Protein AF-A0AAV3Y2T4-F1 (afdb_monomer)

Foldseek 3Di:
DDDPPPDDPVVVVVVLVVVVVDPPQQQFDDWDDDVPDWIKTKGFHPVLVVLQVVQQPQDPVRDGKDKDWDFPDDPDQKTKIWIKIFRPVDADPPPRDTDIDTHMMMITGDDPPPPPD

Structure (mmCIF, N/CA/C/O backbone):
data_AF-A0AAV3Y2T4-F1
#
_entry.id   AF-A0AAV3Y2T4-F1
#
loop_
_atom_site.group_PDB
_atom_site.id
_atom_site.type_symbol
_atom_site.label_atom_id
_atom_site.label_alt_id
_atom_site.label_comp_id
_atom_site.label_asym_id
_atom_site.label_entity_id
_atom_site.label_seq_id
_atom_site.pdbx_PDB_ins_code
_atom_site.Cartn_x
_atom_site.Cartn_y
_atom_site.Cartn_z
_atom_site.occupancy
_atom_site.B_iso_or_equiv
_atom_site.auth_seq_id
_atom_site.auth_comp_id
_atom_site.auth_asym_id
_atom_site.auth_atom_id
_atom_site.pdbx_PDB_model_num
ATOM 1 N N . MET A 1 1 ? 3.527 10.369 35.306 1.00 38.47 1 MET A N 1
ATOM 2 C CA . MET A 1 1 ? 3.471 9.435 34.163 1.00 38.47 1 MET A CA 1
ATOM 3 C C . MET A 1 1 ? 2.010 9.343 33.738 1.00 38.47 1 MET A C 1
ATOM 5 O O . MET A 1 1 ? 1.237 8.671 34.402 1.00 38.47 1 MET A O 1
ATOM 9 N N . GLN A 1 2 ? 1.588 10.160 32.766 1.00 33.53 2 GLN A N 1
ATOM 10 C CA . GLN A 1 2 ? 0.196 10.180 32.303 1.00 33.53 2 GLN A CA 1
ATOM 11 C C . GLN A 1 2 ? -0.021 9.011 31.347 1.00 33.53 2 GLN A C 1
ATOM 13 O O . GLN A 1 2 ? 0.621 8.925 30.304 1.00 33.53 2 GLN A O 1
ATOM 18 N N . THR A 1 3 ? -0.919 8.110 31.721 1.00 41.28 3 THR A N 1
ATOM 19 C CA . THR A 1 3 ? -1.422 7.047 30.859 1.00 41.28 3 THR A CA 1
ATOM 20 C C . THR A 1 3 ? -2.157 7.709 29.696 1.00 41.28 3 THR A C 1
ATOM 22 O O . THR A 1 3 ? -3.257 8.234 29.867 1.00 41.28 3 THR A O 1
ATOM 25 N N . VAL A 1 4 ? -1.536 7.744 28.516 1.00 50.06 4 VAL A N 1
ATOM 26 C CA . VAL A 1 4 ? -2.226 8.129 27.283 1.00 50.06 4 VAL A CA 1
ATOM 27 C C . VAL A 1 4 ? -3.310 7.081 27.073 1.00 50.06 4 VAL A C 1
ATOM 29 O O . VAL A 1 4 ? -3.012 5.927 26.778 1.00 50.06 4 VAL A O 1
ATOM 32 N N . ARG A 1 5 ? -4.572 7.458 27.295 1.00 46.53 5 ARG A N 1
ATOM 33 C CA . ARG A 1 5 ? -5.720 6.640 26.904 1.00 46.53 5 ARG A CA 1
ATOM 34 C C . ARG A 1 5 ? -5.674 6.536 25.382 1.00 46.53 5 ARG A C 1
ATOM 36 O O . ARG A 1 5 ? -6.099 7.452 24.682 1.00 46.53 5 ARG A O 1
ATOM 43 N N . THR A 1 6 ? -5.113 5.450 24.869 1.00 57.31 6 THR A N 1
ATOM 44 C CA . THR A 1 6 ? -5.349 5.037 23.493 1.00 57.31 6 THR A CA 1
ATOM 45 C C . THR A 1 6 ? -6.855 4.816 23.378 1.00 57.31 6 THR A C 1
ATOM 47 O O . THR A 1 6 ? -7.439 4.058 24.151 1.00 57.31 6 THR A O 1
ATOM 50 N N . GLY A 1 7 ? -7.516 5.588 22.513 1.00 63.31 7 GLY A N 1
ATOM 51 C CA . GLY A 1 7 ? -8.953 5.448 22.276 1.00 63.31 7 GLY A CA 1
ATOM 52 C C . GLY A 1 7 ? -9.314 4.001 21.937 1.00 63.31 7 GLY A C 1
ATOM 53 O O . GLY A 1 7 ? -8.457 3.219 21.509 1.00 63.31 7 GLY A O 1
ATOM 54 N N . THR A 1 8 ? -10.581 3.640 22.130 1.00 74.00 8 THR A N 1
ATOM 55 C CA . THR A 1 8 ? -11.076 2.303 21.780 1.00 74.00 8 THR A CA 1
ATOM 56 C C . THR A 1 8 ? -10.843 2.019 20.291 1.00 74.00 8 THR A C 1
ATOM 58 O O . THR A 1 8 ? -10.685 2.944 19.493 1.00 74.00 8 THR A O 1
ATOM 61 N N . PHE A 1 9 ? -10.872 0.749 19.876 1.00 68.88 9 PHE A N 1
ATOM 62 C CA . PHE A 1 9 ? -10.809 0.396 18.451 1.00 68.88 9 PHE A CA 1
ATOM 63 C C . PHE A 1 9 ? -11.857 1.168 17.621 1.00 68.88 9 PHE A C 1
ATOM 65 O O . PHE A 1 9 ? -11.559 1.661 16.537 1.00 68.88 9 PHE A O 1
ATOM 72 N N . ALA A 1 10 ? -13.054 1.385 18.178 1.00 69.75 10 ALA A N 1
ATOM 73 C CA . ALA A 1 10 ? -14.095 2.198 17.553 1.00 69.75 10 ALA A CA 1
ATOM 74 C C . ALA A 1 10 ? -13.679 3.673 17.360 1.00 69.75 10 ALA A C 1
ATOM 76 O O . ALA A 1 10 ? -13.990 4.269 16.328 1.00 69.75 10 ALA A O 1
ATOM 77 N N . ASP A 1 11 ? -12.944 4.258 18.310 1.00 74.19 11 ASP A N 1
ATOM 78 C CA . ASP A 1 11 ? -12.418 5.627 18.200 1.00 74.19 11 ASP A CA 1
ATOM 79 C C . ASP A 1 11 ? -11.329 5.734 17.123 1.00 74.19 11 ASP A C 1
ATOM 81 O O . ASP A 1 11 ? -11.271 6.719 16.378 1.00 74.19 11 ASP A O 1
ATOM 85 N N . GLN A 1 12 ? -10.489 4.705 16.999 1.00 74.25 12 GLN A N 1
ATOM 86 C CA . GLN A 1 12 ? -9.462 4.623 15.957 1.00 74.25 12 GLN A CA 1
ATOM 87 C C . GLN A 1 12 ? -10.101 4.516 14.568 1.00 74.25 12 GLN A C 1
ATOM 89 O O . GLN A 1 12 ? -9.775 5.291 13.669 1.00 74.25 12 GLN A O 1
ATOM 94 N N . VAL A 1 13 ? -11.092 3.638 14.413 1.00 72.56 13 VAL A N 1
ATOM 95 C CA . VAL A 1 13 ? -11.887 3.498 13.186 1.00 72.56 13 VAL A CA 1
ATOM 96 C C . VAL A 1 13 ? -12.550 4.818 12.792 1.00 72.56 13 VAL A C 1
ATOM 98 O O . VAL A 1 13 ? -12.436 5.266 11.650 1.00 72.56 13 VAL A O 1
ATOM 101 N N . ARG A 1 14 ? -13.196 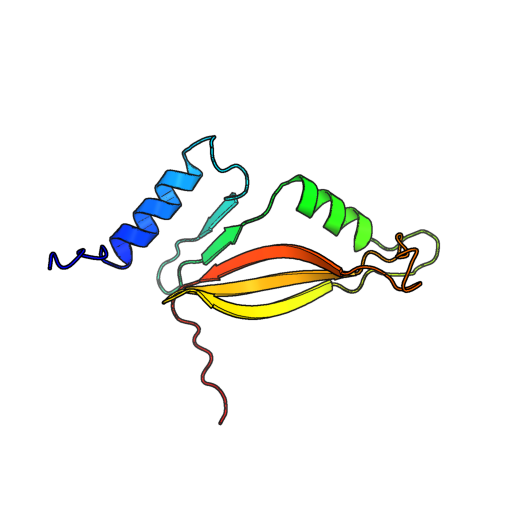5.488 13.751 1.00 76.44 14 ARG A N 1
ATOM 102 C CA . ARG A 1 14 ? -13.844 6.786 13.530 1.00 76.44 14 ARG A CA 1
ATOM 103 C C . ARG A 1 14 ? -12.844 7.874 13.130 1.00 76.44 14 ARG A C 1
ATOM 105 O O . ARG A 1 14 ? -13.202 8.817 12.424 1.00 76.44 14 ARG A O 1
ATOM 112 N N . THR A 1 15 ? -11.598 7.762 13.582 1.00 79.50 15 THR A N 1
ATOM 113 C CA . THR A 1 15 ? -10.513 8.664 13.180 1.00 79.50 15 THR A CA 1
ATOM 114 C C . THR A 1 15 ? -10.155 8.453 11.713 1.00 79.50 15 THR A C 1
ATOM 116 O O . THR A 1 15 ? -10.145 9.425 10.961 1.00 79.50 15 THR A O 1
ATOM 119 N N . VAL A 1 16 ? -9.958 7.205 11.278 1.00 75.69 16 VAL A N 1
ATOM 120 C CA . VAL A 1 16 ? -9.657 6.894 9.868 1.00 75.69 16 VAL A CA 1
ATOM 121 C C . VAL A 1 16 ? -10.806 7.305 8.945 1.00 75.69 16 VAL A C 1
ATOM 123 O O . VAL A 1 16 ? -10.580 7.856 7.873 1.00 75.69 16 VAL A O 1
ATOM 126 N N . GLU A 1 17 ? -12.050 7.134 9.380 1.00 74.75 17 GLU A N 1
ATOM 127 C CA . GLU A 1 17 ? -13.219 7.596 8.621 1.00 74.75 17 GLU A CA 1
ATOM 128 C C . GLU A 1 17 ? -13.260 9.103 8.451 1.00 74.75 17 GLU A C 1
ATOM 130 O O . GLU A 1 17 ? -13.556 9.606 7.370 1.00 74.75 17 GLU A O 1
ATOM 135 N N . ARG A 1 18 ? -12.909 9.846 9.499 1.00 78.81 18 ARG A N 1
ATOM 136 C CA . ARG A 1 18 ? -12.788 11.297 9.384 1.00 78.81 18 ARG A CA 1
ATOM 137 C C . ARG A 1 18 ? -11.708 11.685 8.380 1.00 78.81 18 ARG A C 1
ATOM 139 O O . ARG A 1 18 ? -11.887 12.666 7.669 1.00 78.81 18 ARG A O 1
ATOM 146 N N . MET A 1 19 ? -10.621 10.915 8.313 1.00 76.44 19 MET A N 1
ATOM 147 C CA . MET A 1 19 ? -9.540 11.163 7.364 1.00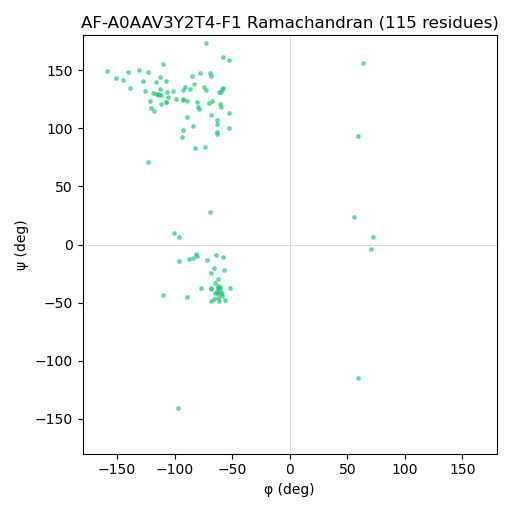 76.44 19 MET A CA 1
ATOM 148 C C . MET A 1 19 ? -9.990 10.984 5.907 1.00 76.44 19 MET A C 1
ATOM 150 O O . MET A 1 19 ? -9.541 11.754 5.067 1.00 76.44 19 MET A O 1
ATOM 154 N N . VAL A 1 20 ? -10.916 10.062 5.607 1.00 72.56 20 VAL A N 1
ATOM 155 C CA . VAL A 1 20 ? -11.525 9.944 4.259 1.00 72.56 20 VAL A CA 1
ATOM 156 C C . VAL A 1 20 ? -12.230 11.228 3.842 1.00 72.56 20 VAL A C 1
ATOM 158 O O . VAL A 1 20 ? -12.146 11.650 2.695 1.00 72.56 20 VAL A O 1
ATOM 161 N N . HIS A 1 21 ? -12.954 11.845 4.774 1.00 71.31 21 HIS A N 1
ATOM 162 C CA . HIS A 1 21 ? -13.748 13.039 4.493 1.00 71.31 21 HIS A CA 1
ATOM 163 C C . HIS A 1 21 ? -12.922 14.326 4.485 1.00 71.31 21 HIS A C 1
ATOM 165 O O . HIS A 1 21 ? -13.433 15.384 4.128 1.00 71.31 21 HIS A O 1
ATOM 171 N N . THR A 1 22 ? -11.653 14.255 4.882 1.00 74.25 22 THR A N 1
ATOM 172 C CA . THR A 1 22 ? -10.721 15.373 4.775 1.00 74.25 22 THR A CA 1
ATOM 173 C C . THR A 1 22 ? -9.955 15.288 3.459 1.00 74.25 22 THR A C 1
ATOM 175 O O . THR A 1 22 ? -9.250 14.312 3.222 1.00 74.25 22 THR A O 1
ATOM 178 N N . GLU A 1 23 ? -9.989 16.350 2.649 1.00 66.88 23 GLU A N 1
ATOM 179 C CA . GLU A 1 23 ? -9.250 16.460 1.371 1.00 66.88 23 GLU A CA 1
ATOM 180 C C . GLU A 1 23 ? -7.724 16.300 1.510 1.00 66.88 23 GLU A C 1
ATOM 182 O O . GLU A 1 23 ? -7.004 16.154 0.528 1.00 66.88 23 GLU A O 1
ATOM 187 N N . LYS A 1 24 ? -7.214 16.305 2.745 1.00 76.06 24 LYS A N 1
ATOM 188 C CA . LYS A 1 24 ? -5.796 16.144 3.067 1.00 76.06 24 LYS A CA 1
ATOM 189 C C . LYS A 1 24 ? -5.248 14.742 2.764 1.00 76.06 24 LYS A C 1
ATOM 191 O O . LYS A 1 24 ? -4.037 14.608 2.604 1.00 76.06 24 LYS A O 1
ATOM 196 N N . TYR A 1 25 ? -6.092 13.710 2.735 1.00 77.62 25 TYR A N 1
ATOM 197 C CA . TYR A 1 25 ? -5.652 12.314 2.614 1.00 77.62 25 TYR A CA 1
ATOM 198 C C . TYR A 1 25 ? -6.293 11.623 1.408 1.00 77.62 25 TYR A C 1
ATOM 200 O O . TYR A 1 25 ? -7.113 10.718 1.535 1.00 77.62 25 TYR A O 1
ATOM 208 N N . ASP A 1 26 ? -5.858 12.033 0.221 1.00 81.56 26 ASP A N 1
ATOM 209 C CA . ASP A 1 26 ? -6.299 11.532 -1.086 1.00 81.56 26 ASP A CA 1
ATOM 210 C C . ASP A 1 26 ? -5.969 10.054 -1.357 1.00 81.56 26 ASP A C 1
ATOM 212 O O . ASP A 1 26 ? -6.435 9.498 -2.345 1.00 81.56 26 ASP A O 1
ATOM 216 N N . PHE A 1 27 ? -5.181 9.386 -0.515 1.00 81.81 27 PHE A N 1
ATOM 217 C CA . PHE A 1 27 ? -4.900 7.955 -0.655 1.00 81.81 27 PHE A CA 1
ATOM 218 C C . PHE A 1 27 ? -5.923 7.056 0.045 1.00 81.81 27 PHE A C 1
ATOM 220 O O . PHE A 1 27 ? -5.908 5.847 -0.176 1.00 81.81 27 PHE A O 1
ATOM 227 N N . ILE A 1 28 ? -6.798 7.590 0.902 1.00 80.44 28 ILE A N 1
ATOM 228 C CA . ILE A 1 28 ? -7.829 6.787 1.569 1.00 80.44 28 ILE A CA 1
ATOM 229 C C . ILE A 1 28 ? -9.068 6.778 0.679 1.00 80.44 28 ILE A C 1
ATOM 231 O O . ILE A 1 28 ? -9.725 7.799 0.512 1.00 80.44 28 ILE A O 1
ATOM 235 N N . GLN A 1 29 ? -9.374 5.630 0.077 1.00 82.19 29 GLN A N 1
ATOM 236 C CA . GLN A 1 29 ? -10.315 5.578 -1.047 1.00 82.19 29 GLN A CA 1
ATOM 237 C C . GLN A 1 29 ? -11.631 4.908 -0.679 1.00 82.19 29 GLN A C 1
ATOM 239 O O . GLN A 1 29 ? -12.700 5.390 -1.046 1.00 82.19 29 GLN A O 1
ATOM 244 N N . VAL A 1 30 ? -11.570 3.794 0.053 1.00 81.69 30 VAL A N 1
ATOM 245 C CA . VAL A 1 30 ? -12.762 3.010 0.390 1.00 81.69 30 VAL A CA 1
ATOM 246 C C . VAL A 1 30 ? -12.698 2.548 1.835 1.00 81.69 30 VAL A C 1
ATOM 248 O O . VAL A 1 30 ? -11.692 1.994 2.275 1.00 81.69 30 VAL A O 1
ATOM 251 N N . ILE A 1 31 ? -13.812 2.704 2.548 1.00 80.81 31 ILE A N 1
ATOM 252 C CA . ILE A 1 31 ? -14.061 2.055 3.836 1.00 80.81 31 ILE A CA 1
ATOM 253 C C . ILE A 1 31 ? -15.309 1.197 3.687 1.00 80.81 31 ILE A C 1
ATOM 255 O O . ILE A 1 31 ? -16.397 1.703 3.421 1.00 80.81 31 ILE A O 1
ATOM 259 N N . THR A 1 32 ? -15.154 -0.113 3.858 1.00 80.69 32 THR A N 1
ATOM 260 C CA . THR A 1 32 ? -16.263 -1.066 3.762 1.00 80.69 32 THR A CA 1
ATOM 261 C C . THR A 1 32 ? -16.765 -1.427 5.152 1.00 80.69 32 THR A C 1
ATOM 263 O O . THR A 1 32 ? -16.002 -1.910 5.991 1.00 80.69 32 THR A O 1
ATOM 266 N N . ARG A 1 33 ? -18.069 -1.237 5.370 1.00 73.81 33 ARG A N 1
ATOM 267 C CA . ARG A 1 33 ? -18.804 -1.694 6.553 1.00 73.81 33 ARG A CA 1
ATOM 268 C C . ARG A 1 33 ? -19.923 -2.621 6.101 1.00 73.81 33 ARG A C 1
ATOM 270 O O . ARG A 1 33 ? -20.761 -2.224 5.298 1.00 73.81 33 ARG A O 1
ATOM 277 N N . ALA A 1 34 ? -19.945 -3.842 6.614 1.00 76.56 34 ALA A N 1
ATOM 278 C CA . ALA A 1 34 ? -21.043 -4.769 6.382 1.00 76.56 34 ALA A CA 1
ATOM 279 C C . ALA A 1 34 ? -21.273 -5.613 7.635 1.00 76.56 34 ALA A C 1
ATOM 281 O O . ALA A 1 34 ? -20.322 -5.999 8.314 1.00 76.56 34 ALA A O 1
ATOM 282 N N . GLN A 1 35 ? -22.539 -5.892 7.944 1.00 74.31 35 GLN A N 1
ATOM 283 C CA . GLN A 1 35 ? -22.893 -6.737 9.078 1.00 74.31 35 GLN A CA 1
ATOM 284 C C . GLN A 1 35 ? -22.269 -8.129 8.907 1.00 74.31 35 GLN A C 1
ATOM 286 O O . GLN A 1 35 ? -22.359 -8.726 7.836 1.00 74.31 35 GLN A O 1
ATOM 291 N N . GLY A 1 36 ? -21.603 -8.623 9.953 1.00 72.69 36 GLY A N 1
ATOM 292 C CA . GLY A 1 36 ? -20.916 -9.918 9.930 1.00 72.69 36 GLY A CA 1
ATOM 293 C C . GLY A 1 36 ? -19.629 -9.955 9.097 1.00 72.69 36 GLY A C 1
ATOM 294 O O . GLY A 1 36 ? -19.054 -11.028 8.944 1.00 72.69 36 GLY A O 1
ATOM 295 N N . LYS A 1 37 ? -19.157 -8.819 8.565 1.00 72.38 37 LYS A N 1
ATOM 296 C CA . LYS A 1 37 ? -17.851 -8.722 7.904 1.00 72.38 37 LYS A CA 1
ATOM 297 C C . LYS A 1 37 ? -16.907 -7.842 8.705 1.00 72.38 37 LYS A C 1
ATOM 299 O O . LYS A 1 37 ? -17.297 -6.818 9.261 1.00 72.38 37 LYS A O 1
ATOM 304 N N . VAL A 1 38 ? -15.641 -8.232 8.690 1.00 76.06 38 VAL A N 1
ATOM 305 C CA . VAL A 1 38 ? -14.538 -7.415 9.179 1.00 76.06 38 VAL A CA 1
ATOM 306 C C . VAL A 1 38 ? -14.491 -6.091 8.415 1.00 76.06 38 VAL A C 1
ATOM 308 O O . VAL A 1 38 ? -14.563 -6.062 7.182 1.00 76.06 38 VAL A O 1
ATOM 311 N N . GLN A 1 39 ? -14.341 -4.988 9.148 1.00 79.06 39 GLN A N 1
ATOM 312 C CA . GLN A 1 39 ? -14.122 -3.692 8.525 1.00 79.06 39 GLN A CA 1
ATOM 313 C C . GLN A 1 39 ? -12.825 -3.716 7.721 1.00 79.06 39 GLN A C 1
ATOM 315 O O . GLN A 1 39 ? -11.780 -4.124 8.224 1.00 79.06 39 GLN A O 1
ATOM 320 N N . THR A 1 40 ? -12.910 -3.250 6.477 1.00 82.75 40 THR A N 1
ATOM 321 C CA . THR A 1 40 ? -11.768 -3.176 5.567 1.00 82.75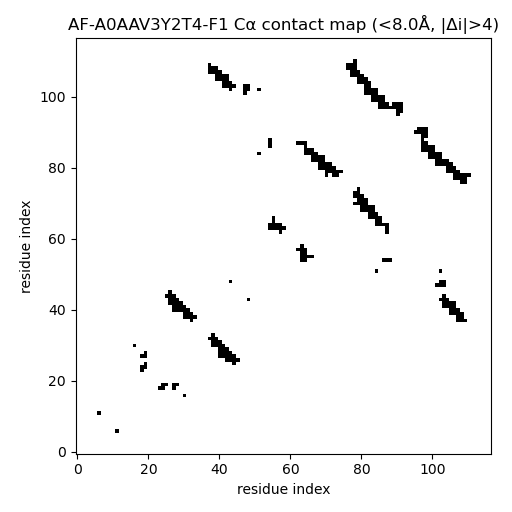 40 THR A CA 1
ATOM 322 C C . THR A 1 40 ? -11.621 -1.755 5.048 1.00 82.75 40 THR A C 1
ATOM 324 O O . THR A 1 40 ? -12.600 -1.149 4.606 1.00 82.75 40 THR A O 1
ATOM 327 N N . ILE A 1 41 ? -10.402 -1.231 5.088 1.00 85.56 41 ILE A N 1
ATOM 328 C CA . ILE A 1 41 ? -10.034 0.064 4.521 1.00 85.56 41 ILE A CA 1
ATOM 329 C C . ILE A 1 41 ? -9.060 -0.196 3.374 1.00 85.56 41 ILE A C 1
ATOM 331 O O . ILE A 1 41 ? -8.077 -0.919 3.539 1.00 85.56 41 ILE A O 1
ATOM 335 N N . ILE A 1 42 ? -9.337 0.389 2.213 1.00 87.62 42 ILE A N 1
ATOM 336 C CA . ILE A 1 42 ? -8.483 0.294 1.030 1.00 87.62 42 ILE A CA 1
ATOM 337 C C . ILE A 1 42 ? -7.796 1.638 0.828 1.00 87.62 42 ILE A C 1
ATOM 339 O O . ILE A 1 42 ? -8.451 2.677 0.686 1.00 87.62 42 ILE A O 1
ATOM 343 N N . LEU A 1 43 ? -6.469 1.591 0.806 1.00 88.44 43 LEU A N 1
ATOM 344 C CA . LEU A 1 43 ? -5.600 2.739 0.619 1.00 88.44 43 LEU A CA 1
ATOM 345 C C . LEU A 1 43 ? -4.888 2.629 -0.728 1.00 88.44 43 LEU A C 1
ATOM 347 O O . LEU A 1 43 ? -4.162 1.665 -0.967 1.00 88.44 43 LEU A O 1
ATOM 351 N N . HIS A 1 44 ? -5.066 3.610 -1.602 1.00 88.44 44 HIS A N 1
ATOM 352 C CA . HIS A 1 44 ? -4.270 3.757 -2.813 1.00 88.44 44 HIS A CA 1
ATOM 353 C C . HIS A 1 44 ? -4.331 5.191 -3.335 1.00 88.44 44 HIS A C 1
ATOM 355 O O . HIS A 1 44 ? -5.360 5.859 -3.263 1.00 88.44 44 HIS A O 1
ATOM 361 N N . TYR A 1 45 ? -3.262 5.635 -3.984 1.00 87.62 45 TYR A N 1
ATOM 362 C CA . TYR A 1 45 ? -3.341 6.797 -4.862 1.00 87.62 45 TYR A CA 1
ATOM 363 C C . TYR A 1 45 ? -3.964 6.401 -6.204 1.00 87.62 45 TYR A C 1
ATOM 365 O O . TYR A 1 45 ? -3.742 5.300 -6.717 1.00 87.62 45 TYR A O 1
ATOM 373 N N . GLN A 1 46 ? -4.705 7.310 -6.836 1.00 84.44 46 GLN A N 1
ATOM 374 C CA . GLN A 1 46 ? -5.263 7.062 -8.175 1.00 84.44 46 GLN A CA 1
ATOM 375 C C . GLN A 1 46 ? -4.164 6.801 -9.216 1.00 84.44 46 GLN A C 1
ATOM 377 O O . GLN A 1 46 ? -4.294 5.911 -10.057 1.00 84.44 46 GLN A O 1
ATOM 382 N N . LYS A 1 47 ? -3.029 7.502 -9.097 1.00 84.06 47 LYS A N 1
ATOM 383 C CA . LYS A 1 47 ? -1.851 7.278 -9.945 1.00 84.06 47 LYS A CA 1
ATOM 384 C C . LYS A 1 47 ? -1.302 5.853 -9.813 1.00 84.06 47 LYS A C 1
ATOM 386 O O . LYS A 1 47 ? -1.027 5.226 -10.828 1.00 84.06 47 LYS A O 1
ATOM 391 N N . GLN A 1 48 ? -1.233 5.308 -8.594 1.00 83.50 48 GLN A N 1
ATOM 392 C CA . GLN A 1 48 ? -0.801 3.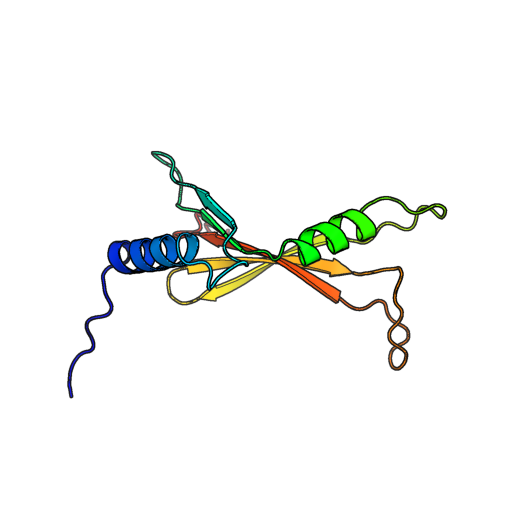920 -8.379 1.00 83.50 48 GLN A CA 1
ATOM 393 C C . GLN A 1 48 ? -1.728 2.921 -9.080 1.00 83.50 48 GLN A C 1
ATOM 395 O O . GLN A 1 48 ? -1.257 1.947 -9.661 1.00 83.50 48 GLN A O 1
ATOM 400 N N . MET A 1 49 ? -3.043 3.165 -9.075 1.00 85.00 49 MET A N 1
ATOM 401 C CA . MET A 1 49 ? -4.000 2.317 -9.796 1.00 85.00 49 MET A CA 1
ATOM 402 C C . MET A 1 49 ? -3.865 2.424 -11.309 1.00 85.00 49 MET A C 1
ATOM 404 O O . MET A 1 49 ? -3.963 1.406 -11.995 1.00 85.00 49 MET A O 1
ATOM 408 N N . ALA A 1 50 ? -3.607 3.620 -11.836 1.00 84.44 50 ALA A N 1
ATOM 409 C CA . ALA A 1 50 ? -3.320 3.800 -13.254 1.00 84.44 50 ALA A CA 1
ATOM 410 C C . ALA A 1 50 ? -2.040 3.051 -13.667 1.00 84.44 50 ALA A C 1
ATOM 412 O O . ALA A 1 50 ? -2.054 2.304 -14.648 1.00 84.44 50 ALA A O 1
ATOM 413 N N . ASP A 1 51 ? -0.972 3.177 -12.878 1.00 79.62 51 ASP A N 1
ATOM 414 C CA . ASP A 1 51 ? 0.309 2.515 -13.130 1.00 79.62 51 ASP A CA 1
ATOM 415 C C . ASP A 1 51 ? 0.185 0.988 -13.043 1.00 79.62 51 ASP A C 1
ATOM 417 O O . ASP A 1 51 ? 0.688 0.273 -13.915 1.00 79.62 51 ASP A O 1
ATOM 421 N N . MET A 1 52 ? -0.552 0.473 -12.054 1.00 80.06 52 MET A N 1
ATOM 422 C CA . MET A 1 52 ? -0.852 -0.955 -11.945 1.00 80.06 52 MET A CA 1
ATOM 423 C C . MET A 1 52 ? -1.652 -1.472 -13.139 1.00 80.06 52 MET A C 1
ATOM 425 O O . MET A 1 52 ? -1.272 -2.488 -13.718 1.00 80.06 52 MET A O 1
ATOM 429 N N . LYS A 1 53 ? -2.734 -0.786 -13.535 1.00 80.06 53 LYS A N 1
ATOM 430 C CA . LYS A 1 53 ? -3.554 -1.182 -14.693 1.00 80.06 53 LYS A CA 1
ATOM 431 C C .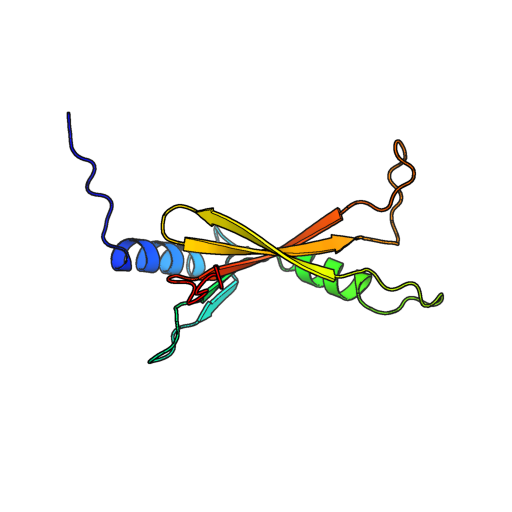 LYS A 1 53 ? -2.721 -1.225 -15.967 1.00 80.06 53 LYS A C 1
ATOM 433 O O . LYS A 1 53 ? -2.812 -2.189 -16.724 1.00 80.06 53 LYS A O 1
ATOM 438 N N . ARG A 1 54 ? -1.882 -0.210 -16.181 1.00 76.88 54 ARG A N 1
ATOM 439 C CA . ARG A 1 54 ? -0.986 -0.139 -17.338 1.00 76.88 54 ARG A CA 1
ATOM 440 C C . ARG A 1 54 ? 0.040 -1.271 -17.337 1.00 76.88 54 ARG A C 1
ATOM 442 O O . ARG A 1 54 ? 0.291 -1.843 -18.388 1.00 76.88 54 ARG A O 1
ATOM 449 N N . SER A 1 55 ? 0.606 -1.592 -16.176 1.00 71.44 55 SER A N 1
ATOM 450 C CA . SER A 1 55 ? 1.664 -2.604 -16.053 1.00 71.44 55 SER A CA 1
ATOM 451 C C . SER A 1 55 ? 1.121 -4.037 -16.128 1.00 71.44 55 SER A C 1
ATOM 453 O O . SER A 1 55 ? 1.746 -4.909 -16.722 1.00 71.44 55 SER A O 1
ATOM 455 N N . CYS A 1 56 ? -0.056 -4.295 -15.550 1.00 67.94 56 CYS A N 1
ATOM 456 C CA . CYS A 1 56 ? -0.666 -5.631 -15.51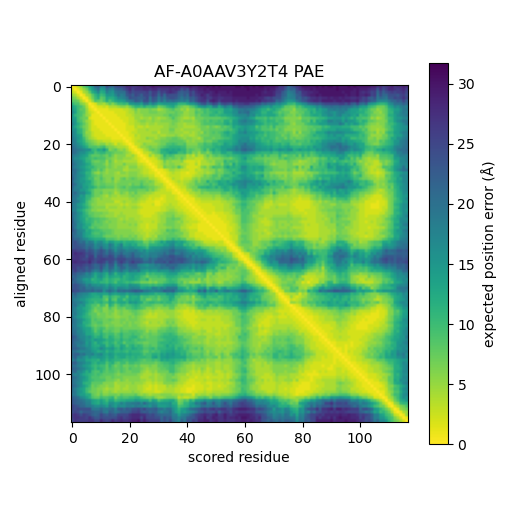6 1.00 67.94 56 CYS A CA 1
ATOM 457 C C . CYS A 1 56 ? -1.456 -5.977 -16.789 1.00 67.94 56 CYS A C 1
ATOM 459 O O . CYS A 1 56 ? -1.824 -7.135 -16.984 1.00 67.94 56 CYS A O 1
ATOM 461 N N . SER A 1 57 ? -1.719 -4.998 -17.658 1.00 67.50 57 SER A N 1
ATOM 462 C CA . SER A 1 57 ? -2.301 -5.255 -18.977 1.00 67.50 57 SER A CA 1
ATOM 463 C C . SER A 1 57 ? -1.234 -5.855 -19.902 1.00 67.50 57 SER A C 1
ATOM 465 O O . SER A 1 57 ? -0.108 -5.359 -19.917 1.00 67.50 57 SER A O 1
ATOM 467 N N . PRO A 1 58 ? -1.540 -6.911 -20.676 1.00 60.56 58 PRO A N 1
ATOM 468 C CA . PRO A 1 58 ? -0.568 -7.492 -21.592 1.00 60.56 58 PRO A CA 1
ATOM 469 C C . PRO A 1 58 ? -0.124 -6.447 -22.623 1.00 60.56 58 PRO A C 1
ATOM 471 O O . PRO A 1 58 ? -0.942 -5.901 -23.360 1.00 60.56 58 PRO A O 1
ATOM 474 N N . GLY A 1 59 ? 1.179 -6.162 -22.654 1.00 60.50 59 GLY A N 1
ATOM 475 C CA . GLY A 1 59 ? 1.783 -5.340 -23.699 1.00 60.50 59 GLY A CA 1
ATOM 476 C C . GLY A 1 59 ? 1.865 -6.083 -25.042 1.00 60.50 59 GLY A C 1
ATOM 477 O O . GLY A 1 59 ? 1.623 -7.291 -25.092 1.00 60.50 59 GLY A O 1
ATOM 478 N N . PRO A 1 60 ? 2.274 -5.398 -26.127 1.00 56.88 60 PRO A N 1
ATOM 479 C CA . PRO A 1 60 ? 2.367 -5.986 -27.470 1.00 56.88 60 PRO A CA 1
ATOM 480 C C . PRO A 1 60 ? 3.276 -7.226 -27.559 1.00 56.88 60 PRO A C 1
ATOM 482 O O . PRO A 1 60 ? 3.082 -8.057 -28.437 1.00 56.88 60 PRO A O 1
ATOM 485 N N . ASN A 1 61 ? 4.205 -7.400 -26.612 1.00 61.38 61 ASN A N 1
ATOM 486 C CA . ASN A 1 61 ? 5.123 -8.544 -26.551 1.00 61.38 61 ASN A CA 1
ATOM 487 C C . ASN A 1 61 ? 4.692 -9.627 -25.542 1.00 61.38 61 ASN A C 1
ATOM 489 O O . ASN A 1 61 ? 5.484 -10.503 -25.206 1.00 61.38 61 ASN A O 1
ATOM 493 N N . GLY A 1 62 ? 3.480 -9.551 -24.983 1.00 59.44 62 GLY A N 1
ATOM 494 C CA . GLY A 1 62 ? 2.927 -10.577 -24.089 1.00 59.44 62 GLY A CA 1
ATOM 495 C C . GLY A 1 62 ? 3.568 -10.685 -22.698 1.00 59.44 62 GLY A C 1
ATOM 496 O O . GLY A 1 62 ? 3.073 -11.451 -21.872 1.00 59.44 62 GLY A O 1
ATOM 497 N N . VAL A 1 63 ? 4.621 -9.915 -22.398 1.00 60.78 63 VAL A N 1
ATOM 498 C CA . VAL A 1 63 ? 5.241 -9.879 -21.066 1.00 60.78 63 VAL A CA 1
ATOM 499 C C . VAL A 1 63 ? 4.263 -9.230 -20.089 1.00 60.78 63 VAL A C 1
ATOM 501 O O . VAL A 1 63 ? 3.955 -8.043 -20.195 1.00 60.78 63 VAL A O 1
ATOM 504 N N . ARG A 1 64 ? 3.742 -10.024 -19.154 1.00 65.19 64 ARG A N 1
ATOM 505 C CA . ARG A 1 64 ? 2.831 -9.554 -18.107 1.00 65.19 64 ARG A CA 1
ATOM 506 C C . ARG A 1 64 ? 3.636 -9.191 -16.868 1.00 65.19 64 ARG A C 1
ATOM 508 O O . ARG A 1 64 ? 4.460 -9.986 -16.418 1.00 65.19 64 ARG A O 1
ATOM 515 N N . SER A 1 65 ? 3.369 -8.025 -16.286 1.00 69.56 65 SER A N 1
ATOM 516 C CA . SER A 1 65 ? 3.796 -7.769 -14.913 1.00 69.56 65 SER A CA 1
ATOM 517 C C . SER A 1 65 ? 3.205 -8.818 -13.981 1.00 69.56 65 SER A C 1
ATOM 519 O O . SER A 1 65 ? 2.016 -9.132 -14.046 1.00 69.56 65 SER A O 1
ATOM 521 N N . VAL A 1 66 ? 4.043 -9.344 -13.093 1.00 71.38 66 VAL A N 1
ATOM 522 C CA . VAL A 1 66 ? 3.589 -10.197 -11.999 1.00 71.38 66 VAL A CA 1
ATOM 523 C C . VAL A 1 66 ? 3.066 -9.286 -10.894 1.00 71.38 66 VAL A C 1
ATOM 525 O O . VAL A 1 66 ? 3.793 -8.409 -10.420 1.00 71.38 66 VAL A O 1
ATOM 528 N N . MET A 1 67 ? 1.807 -9.493 -10.513 1.00 78.62 67 MET A N 1
ATOM 529 C CA . MET A 1 67 ? 1.179 -8.874 -9.351 1.00 78.62 67 MET A CA 1
ATOM 530 C C . MET A 1 67 ? 1.064 -9.927 -8.253 1.00 78.62 67 MET A C 1
ATOM 532 O O . MET A 1 67 ? 0.522 -11.009 -8.478 1.00 78.62 67 MET A O 1
ATOM 536 N N . THR A 1 68 ? 1.567 -9.606 -7.072 1.00 77.56 68 THR A N 1
ATOM 537 C CA . THR A 1 68 ? 1.465 -10.438 -5.877 1.00 77.56 68 THR A CA 1
ATOM 538 C C . THR A 1 68 ? 0.804 -9.638 -4.767 1.00 77.56 68 THR A C 1
ATOM 540 O O . THR A 1 68 ? 0.933 -8.419 -4.688 1.00 77.56 68 THR A O 1
ATOM 543 N N . PHE A 1 69 ? 0.069 -10.321 -3.899 1.00 79.69 69 PHE A N 1
ATOM 544 C CA . PHE A 1 69 ? -0.403 -9.739 -2.651 1.00 79.69 69 PHE A CA 1
ATOM 545 C C . PHE A 1 69 ? 0.404 -10.376 -1.544 1.00 79.69 69 PHE A C 1
ATOM 547 O O . PHE A 1 69 ? 0.424 -11.602 -1.432 1.00 79.69 69 PHE A O 1
ATOM 55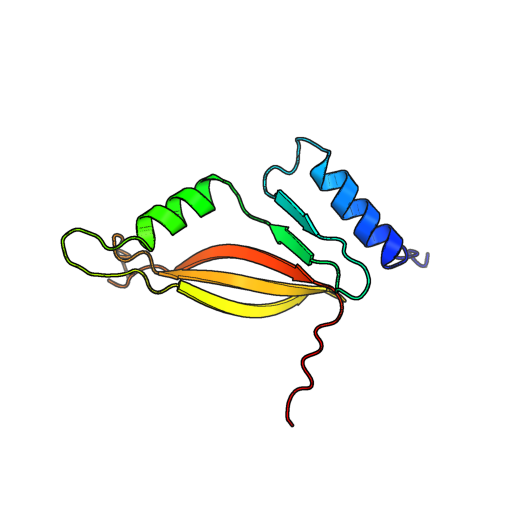4 N N . ASP A 1 70 ? 1.077 -9.548 -0.764 1.00 72.06 70 ASP A N 1
ATOM 555 C CA . ASP A 1 70 ? 1.858 -10.014 0.364 1.00 72.06 70 ASP A CA 1
ATOM 556 C C . ASP A 1 70 ? 1.204 -9.530 1.661 1.00 72.06 70 ASP A C 1
ATOM 558 O O . ASP A 1 70 ? 0.767 -8.376 1.775 1.00 72.06 70 ASP A O 1
ATOM 562 N N . LYS A 1 71 ? 1.080 -10.436 2.633 1.00 64.31 71 LYS A N 1
ATOM 563 C CA . LYS A 1 71 ? 0.585 -10.108 3.972 1.00 64.31 71 LYS A CA 1
ATOM 564 C C . LYS A 1 71 ? 1.752 -9.555 4.761 1.00 64.31 71 LYS A C 1
ATOM 566 O O . LYS A 1 71 ? 2.437 -10.262 5.495 1.00 64.31 71 LYS A O 1
ATOM 571 N N . VAL A 1 72 ? 1.990 -8.272 4.569 1.00 65.19 72 VAL A N 1
ATOM 572 C CA . VAL A 1 72 ? 3.124 -7.596 5.172 1.00 65.19 72 VAL A CA 1
ATOM 573 C C . VAL A 1 72 ? 2.631 -7.002 6.488 1.00 65.19 72 VAL A C 1
ATOM 575 O O . VAL A 1 72 ? 2.021 -5.945 6.497 1.00 65.19 72 VAL A O 1
ATOM 578 N N . PHE A 1 73 ? 2.907 -7.720 7.579 1.00 69.31 73 PHE A N 1
ATOM 579 C CA . PHE A 1 73 ? 2.895 -7.278 8.982 1.00 69.31 73 PHE A CA 1
ATOM 580 C C . PHE A 1 73 ? 1.568 -6.814 9.626 1.00 69.31 73 PHE A C 1
ATOM 582 O O . PHE A 1 73 ? 0.600 -6.379 9.005 1.00 69.31 73 PHE A O 1
ATOM 589 N N . ASN 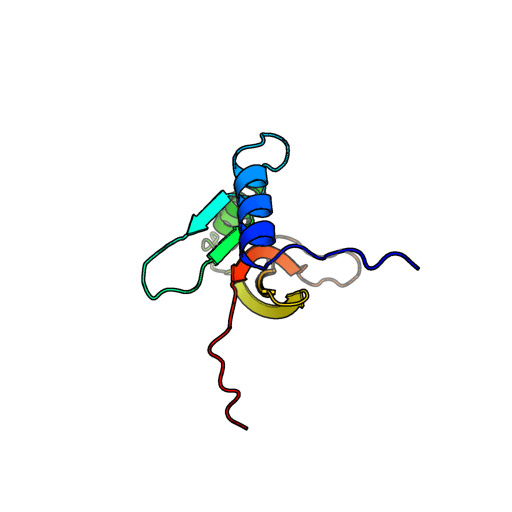A 1 74 ? 1.554 -6.916 10.957 1.00 66.62 74 ASN A N 1
ATOM 590 C CA . ASN A 1 74 ? 0.529 -6.330 11.814 1.00 66.62 74 ASN A CA 1
ATOM 591 C C . ASN A 1 74 ? 0.973 -4.909 12.185 1.00 66.62 74 ASN A C 1
ATOM 593 O O . ASN A 1 74 ? 2.060 -4.723 12.736 1.00 66.62 74 ASN A O 1
ATOM 597 N N . LEU A 1 75 ? 0.145 -3.907 11.897 1.00 68.12 75 LEU A N 1
ATOM 598 C CA . LEU A 1 75 ? 0.284 -2.562 12.450 1.00 68.12 75 LEU A CA 1
ATOM 599 C C . LEU A 1 75 ? -0.589 -2.477 13.700 1.00 68.12 75 LEU A C 1
ATOM 601 O O . LEU A 1 75 ? -1.774 -2.157 13.618 1.00 68.12 75 LEU A O 1
ATOM 605 N N . ILE A 1 76 ? 0.010 -2.764 14.858 1.00 73.56 76 ILE A N 1
ATOM 606 C CA . ILE A 1 76 ? -0.701 -2.847 16.144 1.00 73.56 76 ILE A CA 1
ATOM 607 C C . ILE A 1 76 ? -1.795 -3.929 16.036 1.00 73.56 76 ILE A C 1
ATOM 609 O O . ILE A 1 76 ? -1.461 -5.089 15.804 1.00 73.56 76 ILE A O 1
ATOM 613 N N . ASP A 1 77 ? -3.073 -3.555 16.121 1.00 69.94 77 ASP A N 1
ATOM 614 C CA . ASP A 1 77 ? -4.227 -4.465 16.088 1.00 69.94 77 ASP A CA 1
ATOM 615 C C . ASP A 1 77 ? -4.843 -4.590 14.681 1.00 69.94 77 ASP A C 1
ATOM 617 O O . ASP A 1 77 ? -5.907 -5.185 14.495 1.00 69.94 77 ASP A O 1
ATOM 621 N N . VAL A 1 78 ? -4.197 -3.999 13.671 1.00 74.06 78 VAL A N 1
ATOM 622 C CA . VAL A 1 78 ? -4.670 -3.979 12.284 1.00 74.06 78 VAL A CA 1
ATOM 623 C C . VAL A 1 78 ? -3.745 -4.817 11.414 1.00 74.06 78 VAL A C 1
ATOM 625 O O . VAL A 1 78 ? -2.531 -4.616 11.387 1.00 74.06 78 VAL A O 1
ATOM 628 N N . HIS A 1 79 ? -4.323 -5.737 10.652 1.00 80.19 79 HIS A N 1
ATOM 629 C CA . HIS A 1 79 ? -3.581 -6.493 9.653 1.00 80.19 79 HIS A CA 1
ATOM 630 C C . HIS A 1 79 ? -3.471 -5.690 8.366 1.00 80.19 79 HIS A C 1
ATOM 632 O O . HIS A 1 79 ? -4.453 -5.094 7.913 1.00 80.19 79 HIS A O 1
ATOM 638 N N . VAL A 1 80 ? -2.286 -5.719 7.760 1.00 83.56 80 VAL A N 1
ATOM 639 C CA . VAL A 1 80 ? -2.020 -5.044 6.494 1.00 83.56 80 VAL A CA 1
ATOM 640 C C . VAL A 1 80 ? -1.688 -6.076 5.427 1.00 83.56 80 VAL A C 1
ATOM 642 O O . VAL A 1 80 ? -0.850 -6.956 5.601 1.00 83.56 80 VAL A O 1
ATOM 645 N N . THR A 1 81 ? -2.364 -5.976 4.290 1.00 87.75 81 THR A N 1
ATOM 646 C CA . THR A 1 81 ? -1.957 -6.654 3.057 1.00 87.75 81 THR A CA 1
ATOM 647 C C . THR A 1 81 ? -1.561 -5.596 2.047 1.00 87.75 81 THR A C 1
ATOM 649 O O . THR A 1 81 ? -2.327 -4.667 1.800 1.00 87.75 81 THR A O 1
ATOM 652 N N . ALA A 1 82 ? -0.380 -5.729 1.454 1.00 87.44 82 ALA A N 1
ATOM 653 C CA . ALA A 1 82 ? 0.083 -4.845 0.397 1.00 87.44 82 ALA A CA 1
ATOM 654 C C . ALA A 1 82 ? 0.020 -5.579 -0.942 1.00 87.44 82 ALA A C 1
ATOM 656 O O . ALA A 1 82 ? 0.518 -6.697 -1.083 1.00 87.44 82 ALA A O 1
ATOM 657 N N . ALA A 1 83 ? -0.567 -4.941 -1.949 1.00 87.56 83 ALA A N 1
ATOM 658 C CA . ALA A 1 83 ? -0.328 -5.333 -3.325 1.00 87.56 83 ALA A CA 1
ATOM 659 C C . ALA A 1 83 ? 1.088 -4.899 -3.719 1.00 87.56 83 ALA A C 1
ATOM 661 O O . ALA A 1 83 ? 1.482 -3.755 -3.491 1.00 87.56 83 ALA A O 1
ATOM 662 N N . VAL A 1 84 ? 1.838 -5.794 -4.342 1.00 86.38 84 VAL A N 1
ATOM 663 C CA . VAL A 1 84 ? 3.172 -5.537 -4.880 1.00 86.38 84 VAL A CA 1
ATOM 664 C C . VAL A 1 84 ? 3.182 -5.986 -6.334 1.00 86.38 84 VAL A C 1
ATOM 666 O O . VAL A 1 84 ? 2.580 -6.995 -6.694 1.00 86.38 84 VAL A O 1
ATOM 669 N N . TYR A 1 85 ? 3.838 -5.233 -7.207 1.00 84.75 85 TYR A N 1
ATOM 670 C CA . TYR A 1 85 ? 3.970 -5.614 -8.610 1.00 84.75 85 TYR A CA 1
ATOM 671 C C . TYR A 1 85 ? 5.360 -5.291 -9.144 1.00 84.75 85 TYR A C 1
ATOM 673 O O . TYR A 1 85 ? 5.990 -4.321 -8.725 1.00 84.75 85 TYR A O 1
ATOM 681 N N . LYS A 1 86 ? 5.849 -6.095 -10.091 1.00 84.38 86 LYS A N 1
ATOM 682 C CA . LYS A 1 86 ? 7.083 -5.786 -10.830 1.00 84.38 86 LYS A CA 1
ATOM 683 C C . LYS A 1 86 ? 6.748 -5.045 -12.112 1.00 84.38 86 LYS A C 1
ATOM 685 O O . LYS A 1 86 ? 5.990 -5.557 -12.937 1.00 84.38 86 LYS A O 1
ATOM 690 N N . ASN A 1 87 ? 7.327 -3.865 -12.313 1.00 80.50 87 ASN A N 1
ATOM 691 C CA . ASN A 1 87 ? 7.164 -3.145 -13.573 1.00 80.50 87 ASN A CA 1
ATOM 692 C C . ASN A 1 87 ? 8.183 -3.657 -14.597 1.00 80.50 87 ASN A C 1
ATOM 694 O O . ASN A 1 87 ? 9.354 -3.285 -14.559 1.00 80.50 87 ASN A O 1
ATOM 698 N N . VAL A 1 88 ? 7.722 -4.501 -15.520 1.00 81.69 88 VAL A N 1
ATOM 699 C CA . VAL A 1 88 ? 8.571 -5.121 -16.551 1.00 81.69 88 VAL A CA 1
ATOM 700 C C . VAL A 1 88 ? 9.022 -4.137 -17.634 1.00 81.69 88 VAL A C 1
ATOM 702 O O . VAL A 1 88 ? 9.941 -4.433 -18.389 1.00 81.69 88 VAL A O 1
ATOM 705 N N . ALA A 1 89 ? 8.414 -2.948 -17.704 1.00 78.38 89 ALA A N 1
ATOM 706 C CA . ALA A 1 89 ? 8.827 -1.896 -18.631 1.00 78.38 89 ALA A CA 1
ATOM 707 C C . ALA A 1 89 ? 10.045 -1.102 -18.132 1.00 78.38 89 ALA A C 1
ATOM 709 O O . ALA A 1 89 ? 10.588 -0.286 -18.874 1.00 78.38 89 ALA A O 1
ATOM 710 N N . LEU A 1 90 ? 10.460 -1.305 -16.879 1.00 82.31 90 LEU A N 1
ATOM 711 C CA . LEU A 1 90 ? 11.585 -0.607 -16.270 1.00 82.31 90 LEU A CA 1
ATOM 712 C C . LEU A 1 90 ? 12.689 -1.601 -15.925 1.00 82.31 90 LEU A C 1
ATOM 714 O O . LEU A 1 90 ? 12.420 -2.688 -15.420 1.00 82.31 90 LEU A O 1
ATOM 718 N N . LEU A 1 91 ? 13.935 -1.200 -16.150 1.00 87.62 91 LEU A N 1
ATOM 719 C CA . LEU A 1 91 ? 15.118 -1.907 -15.673 1.00 87.62 91 LEU A CA 1
ATOM 720 C C . LEU A 1 91 ? 15.888 -0.977 -14.748 1.00 87.62 91 LEU A C 1
ATOM 722 O O . LEU A 1 91 ? 16.146 0.182 -15.078 1.00 87.62 91 LEU A O 1
ATOM 726 N N . ASN A 1 92 ? 16.236 -1.481 -13.570 1.00 88.62 92 ASN A N 1
ATOM 727 C CA . ASN A 1 92 ? 17.142 -0.781 -12.680 1.00 88.62 92 ASN A CA 1
ATOM 728 C C . ASN A 1 92 ? 18.537 -0.762 -13.320 1.00 88.62 92 ASN A C 1
ATOM 730 O O . ASN A 1 92 ? 19.094 -1.813 -13.618 1.00 88.62 92 ASN A O 1
ATOM 734 N N . SER A 1 93 ? 19.116 0.423 -13.508 1.00 91.62 93 SER A N 1
ATOM 735 C CA . SER A 1 93 ? 20.407 0.577 -14.190 1.00 91.62 93 SER A CA 1
ATOM 736 C C . SER A 1 93 ? 21.594 -0.032 -13.440 1.00 91.62 93 SER A C 1
ATOM 738 O O . SER A 1 93 ? 22.628 -0.282 -14.051 1.00 91.62 93 SER A O 1
ATOM 740 N N . ARG A 1 94 ? 21.472 -0.261 -12.127 1.00 94.56 94 ARG A N 1
ATOM 741 C CA . ARG A 1 94 ? 22.526 -0.873 -11.307 1.00 94.56 94 ARG A CA 1
ATOM 742 C C . ARG A 1 94 ? 22.416 -2.389 -11.265 1.00 94.56 94 ARG A C 1
ATOM 744 O O . ARG A 1 94 ? 23.431 -3.063 -11.366 1.00 94.56 94 ARG A O 1
ATOM 751 N N . THR A 1 95 ? 21.208 -2.916 -11.070 1.00 92.81 95 THR A N 1
ATOM 752 C CA . THR A 1 95 ? 20.999 -4.362 -10.881 1.00 92.81 95 THR A CA 1
ATOM 753 C C . THR A 1 95 ? 20.605 -5.086 -12.161 1.00 92.81 95 THR A C 1
ATOM 755 O O . THR A 1 95 ? 20.652 -6.307 -12.193 1.00 92.81 95 THR A O 1
ATOM 758 N N . MET A 1 96 ? 20.216 -4.356 -13.211 1.00 90.56 96 MET A N 1
ATOM 759 C CA . MET A 1 96 ? 19.629 -4.904 -14.440 1.00 90.56 96 MET A CA 1
ATOM 760 C C . MET A 1 96 ? 18.380 -5.764 -14.187 1.00 90.56 96 MET A C 1
ATOM 762 O O . MET A 1 96 ? 18.008 -6.592 -15.013 1.00 90.56 96 MET A O 1
ATOM 766 N N . GLU A 1 97 ? 17.696 -5.536 -13.064 1.00 87.62 97 GLU A N 1
ATOM 767 C CA . GLU A 1 97 ? 16.459 -6.227 -12.703 1.00 87.62 97 GLU A CA 1
ATOM 768 C C . GLU A 1 97 ? 15.247 -5.295 -12.773 1.00 87.62 97 GLU A C 1
ATOM 770 O O . GLU A 1 97 ? 15.352 -4.074 -12.615 1.00 87.62 97 GLU A O 1
ATOM 775 N N . HIS A 1 98 ? 14.067 -5.885 -12.967 1.00 86.44 98 HIS A N 1
ATOM 776 C CA . HIS A 1 98 ? 12.804 -5.157 -12.908 1.00 86.44 98 HIS A CA 1
ATOM 777 C C . HIS A 1 98 ? 12.485 -4.729 -11.465 1.00 86.44 98 HIS A C 1
ATOM 779 O O . HIS A 1 98 ? 12.363 -5.597 -10.592 1.00 86.44 98 HIS A O 1
ATOM 785 N N . PRO A 1 99 ? 12.305 -3.421 -11.197 1.00 86.38 99 PRO A N 1
ATOM 786 C CA . PRO A 1 99 ? 11.996 -2.945 -9.858 1.00 86.38 99 PRO A CA 1
ATOM 787 C C . PRO A 1 99 ? 10.596 -3.382 -9.403 1.00 86.38 99 PRO A C 1
ATOM 789 O O . PRO A 1 99 ? 9.650 -3.455 -10.195 1.00 86.38 99 PRO A O 1
ATOM 792 N N . GLY A 1 100 ? 10.477 -3.661 -8.103 1.00 85.88 100 GLY A N 1
ATOM 793 C CA . GLY A 1 100 ? 9.201 -3.873 -7.423 1.00 85.88 100 GLY A CA 1
ATOM 794 C C . GLY A 1 100 ? 8.571 -2.550 -6.987 1.00 85.88 100 GLY A C 1
ATOM 795 O O . GLY A 1 100 ? 9.273 -1.619 -6.598 1.00 85.88 100 GLY A O 1
ATOM 796 N N . PHE A 1 101 ? 7.246 -2.478 -7.044 1.00 85.88 101 PHE A N 1
ATOM 797 C CA . PHE A 1 101 ? 6.443 -1.314 -6.681 1.00 85.88 101 PHE A CA 1
ATOM 798 C C . PHE A 1 101 ? 5.307 -1.717 -5.749 1.00 85.88 101 PHE A C 1
ATOM 800 O O . PHE A 1 101 ? 4.769 -2.820 -5.858 1.00 85.88 101 PHE A O 1
ATOM 807 N N . PHE A 1 102 ? 4.905 -0.792 -4.879 1.00 86.88 102 PHE A N 1
ATOM 808 C CA . PHE A 1 102 ? 3.709 -0.940 -4.056 1.00 86.88 102 PHE A CA 1
ATOM 809 C C . PHE A 1 102 ? 2.463 -0.461 -4.798 1.00 86.88 102 PHE A C 1
ATOM 811 O O . PHE A 1 102 ? 2.440 0.620 -5.394 1.00 86.88 102 PHE A O 1
ATOM 818 N N . GLY A 1 103 ? 1.426 -1.283 -4.724 1.00 86.00 103 GLY A N 1
ATOM 819 C CA . GLY A 1 103 ? 0.073 -0.996 -5.160 1.00 86.00 103 GLY A CA 1
ATOM 820 C C . GLY A 1 103 ? -0.814 -0.536 -4.006 1.00 86.00 103 GLY A C 1
ATOM 821 O O . GLY A 1 103 ? -0.391 0.218 -3.133 1.00 86.00 103 GLY A O 1
ATOM 822 N N . ALA A 1 104 ? -2.064 -1.000 -4.018 1.00 88.62 104 ALA A N 1
ATOM 823 C CA . ALA A 1 104 ? -3.016 -0.738 -2.948 1.00 88.62 104 ALA A CA 1
ATOM 824 C C . ALA A 1 104 ? -2.646 -1.470 -1.647 1.00 88.62 104 ALA A C 1
ATOM 826 O O . ALA A 1 104 ? -2.143 -2.595 -1.675 1.00 88.62 104 ALA A O 1
ATOM 827 N N . PHE A 1 105 ? -2.973 -0.852 -0.517 1.00 88.19 105 PHE A N 1
ATOM 828 C CA . PHE A 1 105 ? -2.920 -1.471 0.802 1.00 88.19 105 PHE A CA 1
ATOM 829 C C . PHE A 1 105 ? -4.333 -1.754 1.304 1.00 88.19 105 PHE A C 1
ATOM 831 O O . PHE A 1 105 ? -5.246 -0.946 1.137 1.00 88.19 105 PHE A O 1
ATOM 838 N N . PHE A 1 106 ? -4.492 -2.898 1.952 1.00 87.06 106 PHE A N 1
ATOM 839 C CA . PHE A 1 106 ? -5.735 -3.356 2.550 1.00 87.06 106 PHE A CA 1
ATOM 840 C C . PHE A 1 106 ? -5.509 -3.480 4.049 1.00 87.06 106 PHE A C 1
ATOM 842 O O . PHE A 1 106 ? -4.704 -4.300 4.490 1.00 87.06 106 PHE A O 1
ATOM 849 N N . LEU A 1 107 ? -6.205 -2.651 4.815 1.00 84.50 107 LEU A N 1
ATOM 850 C CA . LEU A 1 107 ? -6.213 -2.685 6.271 1.00 84.50 107 LEU A CA 1
ATOM 851 C C . LEU A 1 107 ? -7.487 -3.376 6.736 1.00 84.50 107 LEU A C 1
ATOM 853 O O . LEU A 1 107 ? -8.572 -3.016 6.277 1.00 84.50 107 LEU A O 1
ATOM 857 N N . TYR A 1 108 ? -7.383 -4.327 7.652 1.00 81.06 108 TYR A N 1
ATOM 858 C CA . TYR A 1 108 ? -8.550 -5.017 8.197 1.00 81.06 108 TYR A CA 1
ATOM 859 C C . TYR A 1 108 ? -8.303 -5.487 9.636 1.00 81.06 108 TYR A C 1
ATOM 861 O O . TYR A 1 108 ? -7.189 -5.868 9.999 1.00 81.06 108 TYR A O 1
ATOM 869 N N . G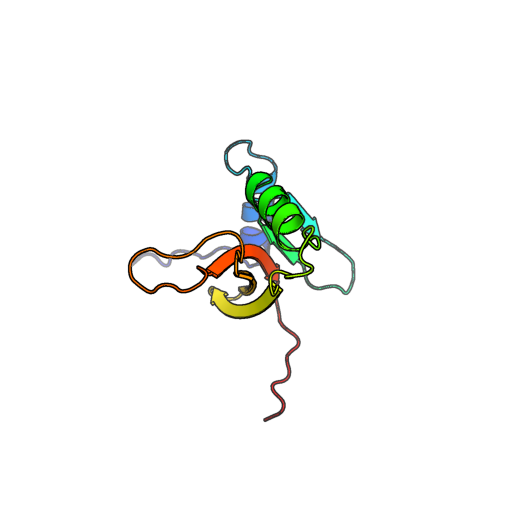LY A 1 109 ? -9.337 -5.417 10.477 1.00 68.81 109 GLY A N 1
ATOM 870 C CA . GLY A 1 109 ? -9.268 -5.829 11.888 1.00 68.81 109 GLY A CA 1
ATOM 871 C C . GLY A 1 109 ? -9.660 -7.295 12.070 1.00 68.81 109 GLY A C 1
ATOM 872 O O . GLY A 1 109 ? -10.660 -7.708 11.509 1.00 68.81 109 GLY A O 1
ATOM 873 N N . ASN A 1 110 ? -8.928 -8.078 12.868 1.00 64.19 110 ASN A N 1
ATOM 874 C CA . ASN A 1 110 ? -9.129 -9.532 12.999 1.00 64.19 110 ASN A CA 1
ATOM 875 C C . ASN A 1 110 ? -8.958 -10.291 11.669 1.00 64.19 110 ASN A C 1
ATOM 877 O O . ASN A 1 110 ? -9.893 -10.478 10.891 1.00 64.19 110 ASN A O 1
ATOM 881 N N . SER A 1 111 ? -7.748 -10.786 11.404 1.00 54.06 111 SER A N 1
ATOM 882 C CA . SER A 1 111 ? -7.580 -11.821 10.390 1.00 54.06 111 SER A CA 1
ATOM 883 C C . SER A 1 111 ? -7.997 -13.158 10.999 1.00 54.06 111 SER A C 1
ATOM 885 O O . SER A 1 111 ? -7.317 -13.652 11.894 1.00 54.06 111 SER A O 1
ATOM 887 N N . ASP A 1 112 ? -9.048 -13.789 10.475 1.00 51.72 112 ASP A N 1
ATOM 888 C CA . ASP A 1 112 ? -9.408 -15.187 10.784 1.00 51.72 112 ASP A CA 1
ATOM 889 C C . ASP A 1 112 ? -8.391 -16.196 10.211 1.00 51.72 112 ASP A C 1
ATOM 891 O O . ASP A 1 112 ? -8.714 -17.344 9.900 1.00 51.72 112 ASP A O 1
ATOM 895 N N . PHE A 1 113 ? -7.126 -15.798 10.054 1.00 48.44 113 PHE A N 1
ATOM 896 C CA . PHE A 1 113 ? -6.066 -16.745 9.769 1.00 48.44 113 PHE A CA 1
ATOM 897 C C . PHE A 1 113 ? -5.779 -17.508 11.061 1.00 48.44 113 PHE A C 1
ATOM 899 O O . PHE A 1 113 ? -4.855 -17.193 11.808 1.00 48.44 113 PHE A O 1
ATOM 906 N N . LYS A 1 114 ? -6.566 -18.560 11.314 1.00 40.50 114 LYS A N 1
ATOM 907 C CA . LYS A 1 114 ? -6.013 -19.742 11.967 1.00 40.50 114 LYS A CA 1
ATOM 908 C C . LYS A 1 114 ? -4.798 -20.125 11.131 1.00 40.50 114 LYS A C 1
ATOM 910 O O . LYS A 1 114 ? -4.938 -20.658 10.033 1.00 40.50 114 LYS A O 1
ATOM 915 N N . LEU A 1 115 ? -3.614 -19.758 11.611 1.00 35.81 115 LEU A N 1
ATOM 916 C CA . LEU A 1 115 ? -2.384 -20.394 11.180 1.00 35.81 115 LEU A CA 1
ATOM 917 C C . LEU A 1 115 ? -2.641 -21.885 11.388 1.00 35.81 115 LEU A C 1
ATOM 919 O O . LEU A 1 115 ? -2.874 -22.311 12.518 1.00 35.81 115 LEU A O 1
ATOM 923 N N . PHE A 1 116 ? -2.714 -22.653 10.304 1.00 36.25 116 PHE A N 1
ATOM 924 C CA . PHE A 1 116 ? -2.545 -24.092 10.416 1.00 36.25 116 PHE A CA 1
ATOM 925 C C . PHE A 1 116 ? -1.110 -24.277 10.915 1.00 36.25 116 PHE A C 1
ATOM 927 O O . PHE A 1 116 ? -0.162 -24.135 10.144 1.00 36.25 116 PHE A O 1
ATOM 934 N N . SER A 1 117 ? -0.984 -24.413 12.235 1.00 35.69 117 SER A N 1
ATOM 935 C CA . SER A 1 117 ? 0.205 -24.900 12.928 1.00 35.69 117 SER A CA 1
ATOM 936 C C . SER A 1 117 ? 0.389 -26.378 12.641 1.00 35.69 117 SER A C 1
ATOM 938 O O . SER A 1 117 ? -0.645 -27.084 12.732 1.00 35.69 117 SER A O 1
#

Organism: NCBI:txid259542

Nearest PDB structures (foldseek):
  3d6l-assembly1_A  TM=4.335E-01  e=2.149E+00  Campylobacter jejuni
  2pzh-assembly1_B  TM=2.745E-01  e=1.017E+00  Helicobacter pylori 26695
  3bjk-assembly1_D  TM=2.708E-01  e=1.521E+00  Haemophilus influenzae Rd KW20
  1yli-assembly1_B  TM=3.448E-01  e=3.215E+00  Haemophilus influenzae
  4q6u-assembly1_B  TM=2.694E-01  e=1.915E+00  Mycobacterium tuberculosis CDC1551

pLDDT: mean 74.1, std 13.62, range [33.53, 94.56]

Mean predicted aligned error: 10.24 Å

Solvent-accessible surface area (backbone atoms only — not comparable to full-atom values): 6938 Å² total; per-residue (Å²): 135,83,81,78,77,75,67,52,73,69,52,52,52,54,49,56,52,52,40,50,76,36,88,88,37,72,34,50,72,48,76,51,81,52,92,99,48,67,47,37,37,38,34,38,45,70,66,45,52,52,52,48,55,63,42,54,40,68,45,100,81,62,64,57,28,58,75,47,76,44,79,60,57,66,62,83,79,31,40,32,33,36,31,35,32,35,39,76,92,44,66,36,90,86,77,72,40,58,50,78,44,76,49,45,35,39,39,32,45,74,75,86,69,74,72,86,122

Sequence (117 aa):
MQTVRTGTFADQVRTVERMVHTEKYDFIQVITRAQGKVQTIILHYQKQMADMKRSCSPGPNGVRSVMTFDKVFNLIDVHVTAAVYKNVALLNSRTMEHPGFFGAFFLYGNSDFKLFS

Secondary structure (DSSP, 8-state):
-----PPPHHHHHHHHHHHHHSTT-TTEEEEE--TTS--EEEE--HHHHHHHHHHHSPPTT--PPPEEEE---EETTEEEEEEEEE-TT---TTT-SPPEEEEEEEEEE--------

Radius of gyration: 17.95 Å; Cα contacts (8 Å, |Δi|>4): 175; chains: 1; bounding box: 45×41×62 Å